Protein AF-A0A5K1F6I9-F1 (afdb_monomer_lite)

Secondary structure (DSSP, 8-state):
-HHHHHHHHHHHHHHHHHSPPPPHHHHHHTTPPTTHHHHHHHHHHHHHHHHHHHS-HHHHHHHHHHHHHHHHHHHHHGGG--STT-GGG-TTHHHHHHHHHHHHHH--HHHHHHHHHHHHHTHHHHTT-HHHHHHHHHHHHH---TT-

Radius of gyration: 16.12 Å; chains: 1; bounding box: 52×27×38 Å

pLDDT: mean 90.85, std 6.33, range [71.56, 98.44]

Sequence (148 aa):
RAVEAILCMGPRLVRWSEESNIPASMAHMFGLVLGEDRAFANAIILRLADAFMSGDKIIKASVLKVLLMEMKSRRRRGSRYDGILAKKRVPNHMEVLRRIKVVFDKGDVESRALALRVIGCFADFGKDSAEIRYMVVSTLLESSHVME

Foldseek 3Di:
DLLVVLLVCQVVQQVQQPDDQDDPVRCVVVVHDHLVSLVVLQVVLVVLLVQLLPDDLSSLVSSLVSLVSNLVSCVVCDPNGPGSLACVSHVVLVVSLVSLVNQLVPHDPSSVLSSLSVCVSNVNSCVPPPVSVCVNVCCVVPPPDPSD

InterPro domains:
  IPR033060 Integrator complex subunit 7 [PTHR13322] (2-148)

Organism: NCBI:txid210225

Structure (mmCIF, N/CA/C/O backbone):
data_AF-A0A5K1F6I9-F1
#
_entry.id   AF-A0A5K1F6I9-F1
#
loop_
_atom_site.group_PDB
_atom_site.id
_atom_site.type_symbol
_atom_site.label_atom_id
_atom_site.label_alt_id
_atom_site.label_comp_id
_atom_site.label_asym_id
_atom_site.label_entity_id
_atom_site.label_seq_id
_atom_site.pdbx_PDB_ins_code
_atom_site.Cartn_x
_atom_site.Cartn_y
_atom_site.Cartn_z
_atom_site.occupancy
_atom_site.B_iso_or_equiv
_atom_site.auth_seq_id
_atom_site.auth_comp_id
_atom_site.auth_asym_id
_atom_site.auth_atom_id
_atom_site.pdbx_PDB_model_num
ATOM 1 N N . ARG A 1 1 ? -10.583 -0.917 -17.459 1.00 79.81 1 ARG A N 1
ATOM 2 C CA . ARG A 1 1 ? -11.418 -1.620 -16.452 1.00 79.81 1 ARG A CA 1
ATOM 3 C C . ARG A 1 1 ? -10.716 -1.805 -15.102 1.00 79.81 1 ARG A C 1
ATOM 5 O O . ARG A 1 1 ? -11.091 -1.110 -14.171 1.00 79.81 1 ARG A O 1
ATOM 12 N N . ALA A 1 2 ? -9.700 -2.670 -14.956 1.00 90.25 2 ALA A N 1
ATOM 13 C CA . ALA A 1 2 ? -9.047 -2.889 -13.648 1.00 90.25 2 ALA A CA 1
ATOM 14 C C . ALA A 1 2 ? -8.343 -1.629 -13.097 1.00 90.25 2 ALA A C 1
ATOM 16 O O . ALA A 1 2 ? -8.543 -1.260 -11.943 1.00 90.25 2 ALA A O 1
ATOM 17 N N . VAL A 1 3 ? -7.594 -0.925 -13.952 1.00 95.56 3 VAL A N 1
ATOM 18 C CA . VAL A 1 3 ? -6.945 0.356 -13.618 1.00 95.56 3 VAL A CA 1
ATOM 19 C C . VAL A 1 3 ? -7.962 1.404 -13.162 1.00 95.56 3 VAL A C 1
ATOM 21 O O . VAL A 1 3 ? -7.784 2.011 -12.114 1.00 95.56 3 VAL A O 1
ATOM 24 N N . GLU A 1 4 ? -9.052 1.589 -13.907 1.00 95.31 4 GLU A N 1
ATOM 25 C CA . GLU A 1 4 ? -10.107 2.552 -13.557 1.00 95.31 4 GLU A CA 1
ATOM 26 C C . GLU A 1 4 ? -10.734 2.222 -12.204 1.00 95.31 4 GLU A C 1
ATOM 28 O O . GLU A 1 4 ? -10.866 3.107 -11.365 1.00 95.31 4 GLU A O 1
ATOM 33 N N . ALA A 1 5 ? -11.046 0.945 -11.956 1.00 94.31 5 ALA A N 1
ATOM 34 C CA . ALA A 1 5 ? -11.594 0.502 -10.679 1.00 94.31 5 ALA A CA 1
ATOM 35 C C . ALA A 1 5 ? -10.644 0.818 -9.513 1.00 94.31 5 ALA A C 1
ATOM 37 O O . ALA A 1 5 ? -11.088 1.349 -8.497 1.00 94.31 5 ALA A O 1
ATOM 38 N N . ILE A 1 6 ? -9.339 0.564 -9.678 1.00 96.06 6 ILE A N 1
ATOM 39 C CA . ILE A 1 6 ? -8.315 0.937 -8.693 1.00 96.06 6 ILE A CA 1
ATOM 40 C C . ILE A 1 6 ? -8.301 2.453 -8.495 1.00 96.06 6 ILE A C 1
ATOM 42 O O . ILE A 1 6 ? -8.398 2.921 -7.367 1.00 96.06 6 ILE A O 1
ATOM 46 N N . LEU A 1 7 ? -8.238 3.245 -9.564 1.00 96.19 7 LEU A N 1
ATOM 47 C CA . LEU A 1 7 ? -8.166 4.704 -9.458 1.00 96.19 7 LEU A CA 1
ATOM 48 C C . LEU A 1 7 ? -9.412 5.312 -8.793 1.00 96.19 7 LEU A C 1
ATOM 50 O O . LEU A 1 7 ? -9.279 6.237 -7.990 1.00 96.19 7 LEU A O 1
ATOM 54 N N . CYS A 1 8 ? -10.601 4.755 -9.040 1.00 94.38 8 CYS A N 1
ATOM 55 C CA . CYS A 1 8 ? -11.834 5.136 -8.348 1.00 94.38 8 CYS A CA 1
ATOM 56 C C . CYS A 1 8 ? -11.776 4.885 -6.831 1.00 94.38 8 CYS A C 1
ATOM 58 O O . CYS A 1 8 ? -12.512 5.533 -6.083 1.00 94.38 8 CYS A O 1
ATOM 60 N N . MET A 1 9 ? -10.897 3.994 -6.356 1.00 91.38 9 MET A N 1
ATOM 61 C CA . MET A 1 9 ? -10.695 3.773 -4.924 1.00 91.38 9 MET A CA 1
ATOM 62 C C . MET A 1 9 ? -9.953 4.914 -4.234 1.00 91.38 9 MET A C 1
ATOM 64 O O . MET A 1 9 ? -10.176 5.115 -3.047 1.00 91.38 9 MET A O 1
ATOM 68 N N . GLY A 1 10 ? -9.131 5.693 -4.943 1.00 91.94 10 GLY A N 1
ATOM 69 C CA . GLY A 1 10 ? -8.333 6.779 -4.355 1.00 91.94 10 GLY A CA 1
ATOM 70 C C . GLY A 1 10 ? -9.159 7.758 -3.511 1.00 91.94 10 GLY A C 1
ATOM 71 O O . GLY A 1 10 ? -8.943 7.843 -2.302 1.00 91.94 10 GLY A O 1
ATOM 72 N N . PRO A 1 11 ? -10.145 8.460 -4.099 1.00 92.50 11 PRO A N 1
ATOM 73 C CA . PRO A 1 11 ? -11.012 9.370 -3.348 1.00 92.50 11 PRO A CA 1
ATOM 74 C C . PRO A 1 11 ? -11.831 8.678 -2.248 1.00 92.50 11 PRO A C 1
ATOM 76 O O . PRO A 1 11 ? -12.142 9.300 -1.235 1.00 92.50 11 PRO A O 1
ATOM 79 N N . ARG A 1 12 ? -12.182 7.396 -2.431 1.00 91.69 12 ARG A N 1
ATOM 80 C CA . ARG A 1 12 ? -12.946 6.618 -1.444 1.00 91.69 12 ARG A CA 1
ATOM 81 C C . ARG A 1 12 ? -12.108 6.289 -0.213 1.00 91.69 12 ARG A C 1
ATOM 83 O O . ARG A 1 12 ? -12.591 6.492 0.890 1.00 91.69 12 ARG A O 1
ATOM 90 N N . LEU A 1 13 ? -10.853 5.867 -0.395 1.00 90.50 13 LEU A N 1
ATOM 91 C CA . LEU A 1 13 ? -9.922 5.635 0.713 1.00 90.50 13 LEU A CA 1
ATOM 92 C C . LEU A 1 13 ? -9.735 6.897 1.549 1.00 90.50 13 LEU A C 1
ATOM 94 O O . LEU A 1 13 ? -9.829 6.827 2.769 1.00 90.50 13 LEU A O 1
ATOM 98 N N . VAL A 1 14 ? -9.542 8.044 0.887 1.00 91.44 14 VAL A N 1
ATOM 99 C CA . VAL A 1 14 ? -9.418 9.334 1.577 1.00 91.44 14 VAL A CA 1
ATOM 100 C C . VAL A 1 14 ? -10.657 9.616 2.415 1.00 91.44 14 VAL A C 1
ATOM 102 O O . VAL A 1 14 ? -10.517 9.940 3.589 1.00 91.44 14 VAL A O 1
ATOM 105 N N . ARG A 1 15 ? -11.856 9.427 1.848 1.00 89.81 15 ARG A N 1
ATOM 106 C CA . ARG A 1 15 ? -13.127 9.623 2.556 1.00 89.81 15 ARG A CA 1
ATOM 107 C C . ARG A 1 15 ? -13.275 8.696 3.767 1.00 89.81 15 ARG A C 1
ATOM 109 O O . ARG A 1 15 ? -13.529 9.171 4.867 1.00 89.81 15 ARG A O 1
ATOM 116 N N . TRP A 1 16 ? -13.058 7.395 3.587 1.00 87.25 16 TRP A N 1
ATOM 117 C CA . TRP A 1 16 ? -13.160 6.403 4.665 1.00 87.25 16 TRP A CA 1
ATOM 118 C C . TRP A 1 16 ? -12.129 6.613 5.770 1.00 87.25 16 TRP A C 1
ATOM 120 O O . TRP A 1 16 ? -12.358 6.269 6.926 1.00 87.25 16 TRP A O 1
ATOM 130 N N . SER A 1 17 ? -10.990 7.217 5.444 1.00 87.38 17 SER A N 1
ATOM 131 C CA . SER A 1 17 ? -10.028 7.642 6.451 1.00 87.38 17 SER A CA 1
ATOM 132 C C . SER A 1 17 ? -10.493 8.828 7.286 1.00 87.38 17 SER A C 1
ATOM 134 O O . SER A 1 17 ? -9.949 9.041 8.366 1.00 87.38 17 SER A O 1
ATOM 136 N N . GLU A 1 18 ? -11.433 9.643 6.806 1.00 85.25 18 GLU A N 1
ATOM 137 C CA . GLU A 1 18 ? -12.047 10.740 7.572 1.00 85.25 18 GLU A CA 1
ATOM 138 C C . GLU A 1 18 ? -13.189 10.255 8.463 1.00 85.25 18 GLU A C 1
ATOM 140 O O . GLU A 1 18 ? -13.517 10.920 9.444 1.00 85.25 18 GLU A O 1
ATOM 145 N N . GLU A 1 19 ? -13.763 9.095 8.150 1.00 80.88 19 GLU A N 1
ATOM 146 C CA . GLU A 1 19 ? -14.822 8.501 8.950 1.00 80.88 19 GLU A CA 1
ATOM 147 C C . GLU A 1 19 ? -14.286 8.101 10.326 1.00 80.88 19 GLU A C 1
ATOM 149 O O . GLU A 1 19 ? -13.277 7.404 10.475 1.00 80.88 19 GLU A O 1
ATOM 154 N N . SER A 1 20 ? -14.976 8.595 11.352 1.00 71.56 20 SER A N 1
ATOM 155 C CA . SER A 1 20 ? -14.651 8.306 12.744 1.00 71.56 20 SER A CA 1
ATOM 156 C C . SER A 1 20 ? -15.061 6.875 13.085 1.00 71.56 20 SER A C 1
ATOM 158 O O . SER A 1 20 ? -16.038 6.360 12.544 1.00 71.56 20 SER A O 1
ATOM 160 N N . ASN A 1 21 ? -14.350 6.236 14.018 1.00 73.94 21 ASN A N 1
ATOM 161 C CA . ASN A 1 21 ? -14.773 4.931 14.526 1.00 73.94 21 ASN A CA 1
ATOM 162 C C . ASN A 1 21 ? -16.162 5.056 15.163 1.00 73.94 21 ASN A C 1
ATOM 164 O O . ASN A 1 21 ? -16.381 5.928 16.007 1.00 73.94 21 ASN A O 1
ATOM 168 N N . ILE A 1 22 ? -17.081 4.173 14.775 1.00 76.38 22 ILE A N 1
ATOM 169 C CA . ILE A 1 22 ? -18.433 4.140 15.332 1.00 76.38 22 ILE A CA 1
ATOM 170 C C . ILE A 1 22 ? -18.336 3.639 16.783 1.00 76.38 22 ILE A C 1
ATOM 172 O O . ILE A 1 22 ? -17.841 2.530 17.009 1.00 76.38 22 ILE A O 1
ATOM 176 N N . PRO A 1 23 ? -18.778 4.420 17.788 1.00 81.44 23 PRO A N 1
ATOM 177 C CA . PRO A 1 23 ? -18.814 3.969 19.173 1.00 81.44 23 PRO A CA 1
ATOM 178 C C . PRO A 1 23 ? -19.708 2.742 19.336 1.00 81.44 23 PRO A C 1
ATOM 180 O O . PRO A 1 23 ? -20.740 2.626 18.674 1.00 81.44 23 PRO A O 1
ATOM 183 N N . ALA A 1 24 ? -19.356 1.856 20.270 1.00 80.56 24 ALA A N 1
ATOM 184 C CA . ALA A 1 24 ? -20.085 0.605 20.470 1.00 80.56 24 ALA A CA 1
ATOM 185 C C . ALA A 1 24 ? -21.580 0.814 20.778 1.00 80.56 24 ALA A C 1
ATOM 187 O O . ALA A 1 24 ? -22.416 0.042 20.318 1.00 80.56 24 ALA A O 1
ATOM 188 N N . SER A 1 25 ? -21.922 1.892 21.489 1.00 85.12 25 SER A N 1
ATOM 189 C CA . SER A 1 25 ? -23.308 2.279 21.772 1.00 85.12 25 SER A CA 1
ATOM 190 C C . SER A 1 25 ? -24.100 2.630 20.508 1.00 85.12 25 SER A C 1
ATOM 192 O O . SER A 1 25 ? -25.237 2.191 20.365 1.00 85.12 25 SER A O 1
ATOM 194 N N . MET A 1 26 ? -23.499 3.370 19.569 1.00 83.44 26 MET A N 1
ATOM 195 C CA . MET A 1 26 ? -24.125 3.678 18.278 1.00 83.44 26 MET A CA 1
ATOM 196 C C . MET A 1 26 ? -24.233 2.435 17.400 1.00 83.44 26 MET A C 1
ATOM 198 O O . MET A 1 26 ? -25.280 2.207 16.805 1.00 83.44 26 MET A O 1
ATOM 202 N N . ALA A 1 27 ? -23.189 1.605 17.354 1.00 83.38 27 ALA A N 1
ATOM 203 C CA . ALA A 1 27 ? -23.235 0.354 16.606 1.00 83.38 27 ALA A CA 1
ATOM 204 C C . ALA A 1 27 ? -24.372 -0.551 17.103 1.00 83.38 27 ALA A C 1
ATOM 206 O O . ALA A 1 27 ? -25.170 -1.017 16.299 1.00 83.38 27 ALA A O 1
ATOM 207 N N . HIS A 1 28 ? -24.516 -0.709 18.422 1.00 85.62 28 HIS A N 1
ATOM 208 C CA . HIS A 1 28 ? -25.619 -1.460 19.019 1.00 85.62 28 HIS A CA 1
ATOM 209 C C . HIS A 1 28 ? -26.992 -0.853 18.686 1.00 85.62 28 HIS A C 1
ATOM 211 O O . HIS A 1 28 ? -27.904 -1.578 18.301 1.00 85.62 28 HIS A O 1
ATOM 217 N N . MET A 1 29 ? -27.140 0.474 18.786 1.00 89.81 29 MET A N 1
ATOM 218 C CA . MET A 1 29 ? -28.401 1.172 18.495 1.00 89.81 29 MET A CA 1
ATOM 219 C C . MET A 1 29 ? -28.871 0.980 17.045 1.00 89.81 29 MET A C 1
ATOM 221 O O . MET A 1 29 ? -30.071 0.906 16.798 1.00 89.81 29 MET A O 1
ATOM 225 N N . PHE A 1 30 ? -27.934 0.881 16.100 1.00 84.81 30 PHE A N 1
ATOM 226 C CA . PHE A 1 30 ? -28.220 0.693 14.675 1.00 84.81 30 PHE A CA 1
ATOM 227 C C . PHE A 1 30 ? -28.063 -0.760 14.194 1.00 84.81 30 PHE A C 1
ATOM 229 O O . PHE A 1 30 ? -28.143 -1.009 12.994 1.00 84.81 30 PHE A O 1
ATOM 236 N N . GLY A 1 31 ? -27.829 -1.722 15.096 1.00 84.12 31 GLY A N 1
ATOM 237 C CA . GLY A 1 31 ? -27.638 -3.134 14.738 1.00 84.12 31 GLY A CA 1
ATOM 238 C C . GLY A 1 31 ? -26.392 -3.412 13.884 1.00 84.12 31 GLY A C 1
ATOM 239 O O . GLY A 1 31 ? -26.365 -4.390 13.142 1.00 84.12 31 GLY A O 1
ATOM 240 N N . LEU A 1 32 ? -25.371 -2.555 13.960 1.00 82.94 32 LEU A N 1
ATOM 241 C CA . LEU A 1 32 ? -24.123 -2.700 13.212 1.00 82.94 32 LEU A CA 1
ATOM 242 C C . LEU A 1 32 ? -23.205 -3.737 13.867 1.00 82.94 32 LEU A C 1
ATOM 244 O O . LEU A 1 32 ? -23.067 -3.792 15.093 1.00 82.94 32 LEU A O 1
ATOM 248 N N . VAL A 1 33 ? -22.510 -4.517 13.039 1.00 82.00 33 VAL A N 1
ATOM 249 C CA . VAL A 1 33 ? -21.522 -5.494 13.507 1.00 82.00 33 VAL A CA 1
ATOM 250 C C . VAL A 1 33 ? -20.252 -4.763 13.947 1.00 82.00 33 VAL A C 1
ATOM 252 O O . VAL A 1 33 ? -19.573 -4.106 13.155 1.00 82.00 33 VAL A O 1
ATOM 255 N N . LEU A 1 34 ? -19.899 -4.887 15.228 1.00 78.56 34 LEU A N 1
ATOM 256 C CA . LEU A 1 34 ? -18.675 -4.292 15.766 1.00 78.56 34 LEU A CA 1
ATOM 257 C C . LEU A 1 34 ? -17.438 -4.825 15.031 1.00 78.56 34 LEU A C 1
ATOM 259 O O . LEU A 1 34 ? -17.205 -6.030 14.974 1.00 78.56 34 LEU A O 1
ATOM 263 N N . GLY A 1 35 ? -16.611 -3.915 14.514 1.00 76.56 35 GLY A N 1
ATOM 264 C CA . GLY A 1 35 ? -15.360 -4.253 13.831 1.00 76.56 35 GLY A CA 1
ATOM 265 C C . GLY A 1 35 ? -15.499 -4.610 12.349 1.00 76.56 35 GLY A C 1
ATOM 266 O O . GLY A 1 35 ? -14.485 -4.915 11.716 1.00 76.56 35 GLY A O 1
ATOM 267 N N . GLU A 1 36 ? -16.703 -4.537 11.773 1.00 80.88 36 GLU A N 1
ATOM 268 C CA . GLU A 1 36 ? -16.918 -4.692 10.328 1.00 80.88 36 GLU A CA 1
ATOM 269 C C . GLU A 1 36 ? -16.101 -3.675 9.516 1.00 80.88 36 GLU A C 1
ATOM 271 O O . GLU A 1 36 ? -15.501 -4.022 8.500 1.00 80.88 36 GLU A O 1
ATOM 276 N N . ASP A 1 37 ? -15.966 -2.448 10.019 1.00 76.75 37 ASP A N 1
ATOM 277 C CA . ASP A 1 37 ? -15.144 -1.396 9.422 1.00 76.75 37 ASP A CA 1
ATOM 278 C C . ASP A 1 37 ? -13.660 -1.803 9.308 1.00 76.75 37 ASP A C 1
ATOM 280 O O . ASP A 1 37 ? -13.007 -1.543 8.294 1.00 76.75 37 ASP A O 1
ATOM 284 N N . ARG A 1 38 ? -13.127 -2.508 10.317 1.00 80.62 38 ARG A N 1
ATOM 285 C CA . ARG A 1 38 ? -11.755 -3.045 10.311 1.00 80.62 38 ARG A CA 1
ATOM 286 C C . ARG A 1 38 ? -11.619 -4.215 9.349 1.00 80.62 38 ARG A C 1
ATOM 288 O O . ARG A 1 38 ? -10.617 -4.307 8.641 1.00 80.62 38 ARG A O 1
ATOM 295 N N . ALA A 1 39 ? -12.610 -5.105 9.305 1.00 85.81 39 ALA A N 1
ATOM 296 C CA . ALA A 1 39 ? -12.626 -6.213 8.353 1.00 85.81 39 ALA A CA 1
ATOM 297 C C . ALA A 1 39 ? -12.652 -5.691 6.907 1.00 85.81 39 ALA A C 1
ATOM 299 O O . ALA A 1 39 ? -11.895 -6.170 6.059 1.00 85.81 39 ALA A O 1
ATOM 300 N N . PHE A 1 40 ? -13.447 -4.652 6.654 1.00 84.38 40 PHE A N 1
ATOM 301 C CA . PHE A 1 40 ? -13.547 -3.982 5.364 1.00 84.38 40 PHE A CA 1
ATOM 302 C C . PHE A 1 40 ? -12.236 -3.292 4.969 1.00 84.38 40 PHE A C 1
ATOM 304 O O . PHE A 1 40 ? -11.714 -3.544 3.880 1.00 84.38 40 PHE A O 1
ATOM 311 N N . ALA A 1 41 ? -11.648 -2.499 5.872 1.00 85.56 41 ALA A N 1
ATOM 312 C CA . ALA A 1 41 ? -10.339 -1.881 5.671 1.00 85.56 41 ALA A CA 1
ATOM 313 C C . ALA A 1 41 ? -9.275 -2.929 5.315 1.00 85.56 41 ALA A C 1
ATOM 315 O O . ALA A 1 41 ? -8.611 -2.836 4.283 1.00 85.56 41 ALA A O 1
ATOM 316 N N . ASN A 1 42 ? -9.171 -3.980 6.128 1.00 90.44 42 ASN A N 1
ATOM 317 C CA . ASN A 1 42 ? -8.234 -5.075 5.921 1.00 90.44 42 ASN A CA 1
ATOM 318 C C . ASN A 1 42 ? -8.419 -5.751 4.554 1.00 90.44 42 ASN A C 1
ATOM 320 O O . ASN A 1 42 ? -7.439 -5.971 3.843 1.00 90.44 42 ASN A O 1
ATOM 324 N N . ALA A 1 43 ? -9.663 -6.030 4.155 1.00 92.56 43 ALA A N 1
ATOM 325 C CA . ALA A 1 43 ? -9.970 -6.633 2.863 1.00 92.56 43 ALA A CA 1
ATOM 326 C C . ALA A 1 43 ? -9.547 -5.734 1.693 1.00 92.56 43 ALA A C 1
ATOM 328 O O . ALA A 1 43 ? -8.916 -6.217 0.753 1.00 92.56 43 ALA A O 1
ATOM 329 N N . ILE A 1 44 ? -9.832 -4.429 1.752 1.00 92.25 44 ILE A N 1
ATOM 330 C CA . ILE A 1 44 ? -9.432 -3.487 0.699 1.00 92.25 44 ILE A CA 1
ATOM 331 C C . ILE A 1 44 ? -7.911 -3.432 0.567 1.00 92.25 44 ILE A C 1
ATOM 333 O O . ILE A 1 44 ? -7.391 -3.534 -0.545 1.00 92.25 44 ILE A O 1
ATOM 337 N N . ILE A 1 45 ? -7.190 -3.302 1.683 1.00 94.38 45 ILE A N 1
ATOM 338 C CA . ILE A 1 45 ? -5.727 -3.200 1.649 1.00 94.38 45 ILE A CA 1
ATOM 339 C C . ILE A 1 45 ? -5.096 -4.502 1.152 1.00 94.38 45 ILE A C 1
ATOM 341 O O . ILE A 1 45 ? -4.190 -4.455 0.321 1.00 94.38 45 ILE A O 1
ATOM 345 N N . LEU A 1 46 ? -5.615 -5.662 1.563 1.00 95.75 46 LEU A N 1
ATOM 346 C CA . LEU A 1 46 ? -5.170 -6.953 1.037 1.00 95.75 46 LEU A CA 1
ATOM 347 C C . LEU A 1 46 ? -5.421 -7.082 -0.468 1.00 95.75 46 LEU A C 1
ATOM 349 O O . LEU A 1 46 ? -4.535 -7.542 -1.186 1.00 95.75 46 LEU A O 1
ATOM 353 N N . ARG A 1 47 ? -6.577 -6.625 -0.968 1.00 95.69 47 ARG A N 1
ATOM 354 C CA . ARG A 1 47 ? -6.886 -6.637 -2.407 1.00 95.69 47 ARG A CA 1
ATOM 355 C C . ARG A 1 47 ? -5.992 -5.694 -3.207 1.00 95.69 47 ARG A C 1
ATOM 357 O O . ARG A 1 47 ? -5.573 -6.057 -4.302 1.00 95.69 47 ARG A O 1
ATOM 364 N N . LEU A 1 48 ? -5.660 -4.520 -2.670 1.00 96.94 48 LEU A N 1
ATOM 365 C CA . LEU A 1 48 ? -4.684 -3.619 -3.293 1.00 96.94 48 LEU A CA 1
ATOM 366 C C . LEU A 1 48 ? -3.282 -4.240 -3.313 1.00 96.94 48 LEU A C 1
ATOM 368 O O . LEU A 1 48 ? -2.594 -4.136 -4.325 1.00 96.94 48 LEU A O 1
ATOM 372 N N . ALA A 1 49 ? -2.878 -4.927 -2.241 1.00 97.69 49 ALA A N 1
ATOM 373 C CA . ALA A 1 49 ? -1.607 -5.645 -2.186 1.00 97.69 49 ALA A CA 1
ATOM 374 C C . ALA A 1 49 ? -1.559 -6.820 -3.179 1.00 97.69 49 ALA A C 1
ATOM 376 O O . ALA A 1 49 ? -0.548 -7.002 -3.851 1.00 97.69 49 ALA A O 1
ATOM 377 N N . ASP A 1 50 ? -2.654 -7.572 -3.333 1.00 98.00 50 ASP A N 1
ATOM 378 C CA . ASP A 1 50 ? -2.764 -8.641 -4.336 1.00 98.00 50 ASP A CA 1
ATOM 379 C C . ASP A 1 50 ? -2.692 -8.098 -5.763 1.00 98.00 50 ASP A C 1
ATOM 381 O O . ASP A 1 50 ? -1.966 -8.643 -6.599 1.00 98.00 50 ASP A O 1
ATOM 385 N N . ALA A 1 51 ? -3.408 -7.004 -6.043 1.00 97.88 51 ALA A N 1
ATOM 386 C CA . ALA A 1 51 ? -3.355 -6.336 -7.339 1.00 97.88 51 ALA A CA 1
ATOM 387 C C . ALA A 1 51 ? -1.943 -5.817 -7.640 1.00 97.88 51 ALA A C 1
ATOM 389 O O . ALA A 1 51 ? -1.460 -5.968 -8.757 1.00 97.88 51 ALA A O 1
ATOM 390 N N . PHE A 1 52 ? -1.251 -5.258 -6.644 1.00 98.44 52 PHE A N 1
ATOM 391 C CA . PHE A 1 52 ? 0.140 -4.832 -6.788 1.00 98.44 52 PHE A CA 1
ATOM 392 C C . PHE A 1 52 ? 1.081 -6.016 -7.053 1.00 98.44 52 PHE A C 1
ATOM 394 O O . PHE A 1 52 ? 1.945 -5.939 -7.924 1.00 98.44 52 PHE A O 1
ATOM 401 N N . MET A 1 53 ? 0.896 -7.126 -6.335 1.00 98.31 53 MET A N 1
ATOM 402 C CA . MET A 1 53 ? 1.728 -8.321 -6.468 1.00 98.31 53 MET A CA 1
ATOM 403 C C . MET A 1 53 ? 1.592 -8.984 -7.843 1.00 98.31 53 MET A C 1
ATOM 405 O O . MET A 1 53 ? 2.597 -9.316 -8.468 1.00 98.31 53 MET A O 1
ATOM 409 N N . SER A 1 54 ? 0.357 -9.160 -8.315 1.00 97.06 54 SER A N 1
ATOM 410 C CA . SER A 1 54 ? 0.039 -9.926 -9.530 1.00 97.06 54 SER A CA 1
ATOM 411 C C . SER A 1 54 ? -0.096 -9.083 -10.801 1.00 97.06 54 SER A C 1
ATOM 413 O O . SER A 1 54 ? 0.022 -9.616 -11.901 1.00 97.06 54 SER A O 1
ATOM 415 N N . GLY A 1 55 ? -0.358 -7.782 -10.674 1.00 96.75 55 GLY A N 1
ATOM 416 C CA . GLY A 1 55 ? -0.638 -6.905 -11.807 1.00 96.75 55 GLY A CA 1
ATOM 417 C C . GLY A 1 55 ? 0.602 -6.496 -12.596 1.00 96.75 55 GLY A C 1
ATOM 418 O O . GLY A 1 55 ? 1.731 -6.603 -12.121 1.00 96.75 55 GLY A O 1
ATOM 419 N N . ASP A 1 56 ? 0.392 -5.966 -13.797 1.00 96.75 56 ASP A N 1
ATOM 420 C CA . ASP A 1 56 ? 1.452 -5.348 -14.596 1.00 96.75 56 ASP A CA 1
ATOM 421 C C . ASP A 1 56 ? 1.947 -4.016 -13.986 1.00 96.75 56 ASP A C 1
ATOM 423 O O . ASP A 1 56 ? 1.497 -3.563 -12.927 1.00 96.75 56 ASP A O 1
ATOM 427 N N . LYS A 1 57 ? 2.897 -3.362 -14.661 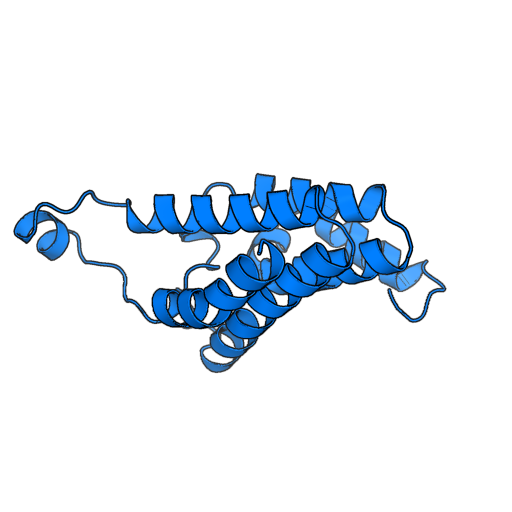1.00 96.12 57 LYS A N 1
ATOM 428 C CA . LYS A 1 57 ? 3.464 -2.076 -14.226 1.00 96.12 57 LYS A CA 1
ATOM 429 C C . LYS A 1 57 ? 2.408 -0.974 -14.100 1.00 96.12 57 LYS A C 1
ATOM 431 O O . LYS A 1 57 ? 2.480 -0.162 -13.177 1.00 96.12 57 LYS A O 1
ATOM 436 N N . ILE A 1 58 ? 1.397 -0.968 -14.970 1.00 97.81 58 ILE A N 1
ATOM 437 C CA . ILE A 1 58 ? 0.322 0.031 -14.958 1.00 97.81 58 ILE A CA 1
ATOM 438 C C . ILE A 1 58 ? -0.564 -0.177 -13.726 1.00 97.81 58 ILE A C 1
ATOM 440 O O . ILE A 1 58 ? -0.902 0.789 -13.035 1.00 97.81 58 ILE A O 1
ATOM 444 N N . ILE A 1 59 ? -0.902 -1.425 -13.399 1.00 98.31 59 ILE A N 1
ATOM 445 C CA . ILE A 1 59 ? -1.637 -1.774 -12.180 1.00 98.31 59 ILE A CA 1
ATOM 446 C C . ILE A 1 59 ? -0.833 -1.379 -10.940 1.00 98.31 59 ILE A C 1
ATOM 448 O O . ILE A 1 59 ? -1.369 -0.689 -10.070 1.00 98.31 59 ILE A O 1
ATOM 452 N N . LYS A 1 60 ? 0.457 -1.732 -10.878 1.00 98.44 60 LYS A N 1
ATOM 453 C CA . LYS A 1 60 ? 1.346 -1.363 -9.764 1.00 98.44 60 LYS A CA 1
ATOM 454 C C . LYS A 1 60 ? 1.406 0.153 -9.557 1.00 98.44 60 LYS A C 1
ATOM 456 O O . LYS A 1 60 ? 1.199 0.635 -8.441 1.00 98.44 60 LYS A O 1
ATOM 461 N N . ALA A 1 61 ? 1.612 0.913 -10.633 1.00 98.19 61 ALA A N 1
ATOM 462 C CA . ALA A 1 61 ? 1.622 2.373 -10.598 1.00 98.19 61 ALA A CA 1
ATOM 463 C C . ALA A 1 61 ? 0.266 2.956 -10.159 1.00 98.19 61 ALA A C 1
ATOM 465 O O . ALA A 1 61 ? 0.219 3.928 -9.401 1.00 98.19 61 ALA A O 1
ATOM 466 N N . SER A 1 62 ? -0.842 2.343 -10.580 1.00 98.31 62 SER A N 1
ATOM 467 C CA . SER A 1 62 ? -2.196 2.763 -10.200 1.00 98.31 62 SER A CA 1
ATOM 468 C C . SER A 1 62 ? -2.473 2.538 -8.714 1.00 98.31 62 SER A C 1
ATOM 470 O O . SER A 1 62 ? -2.998 3.433 -8.049 1.00 98.31 62 SER A O 1
ATOM 472 N N . VAL A 1 63 ? -2.068 1.387 -8.167 1.00 98.38 63 VAL A N 1
ATOM 473 C CA . VAL A 1 63 ? -2.157 1.108 -6.725 1.00 98.38 63 VAL A CA 1
ATOM 474 C C . VAL A 1 63 ? -1.312 2.106 -5.936 1.00 98.38 63 VAL A C 1
ATOM 476 O O . VAL A 1 63 ? -1.808 2.710 -4.984 1.00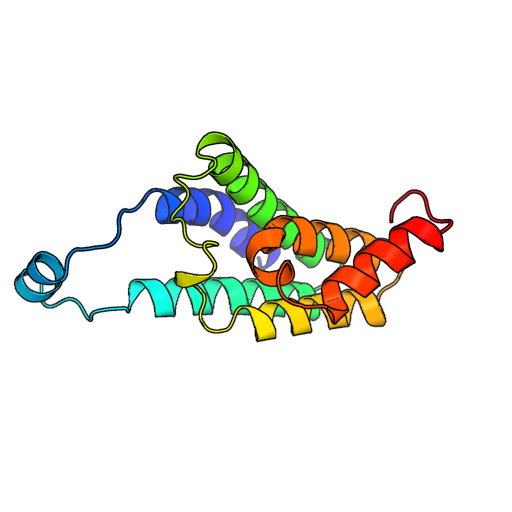 98.38 63 VAL A O 1
ATOM 479 N N . LEU A 1 64 ? -0.068 2.355 -6.358 1.00 98.19 64 LEU A N 1
ATOM 480 C CA . LEU A 1 64 ? 0.786 3.352 -5.714 1.00 98.19 64 LEU A CA 1
ATOM 481 C C . LEU A 1 64 ? 0.138 4.745 -5.728 1.00 98.19 64 LEU A C 1
ATOM 483 O O . LEU A 1 64 ? 0.145 5.436 -4.711 1.00 98.19 64 LEU A O 1
ATOM 487 N N . LYS A 1 65 ? -0.466 5.161 -6.847 1.00 97.69 65 LYS A N 1
ATOM 488 C CA . LYS A 1 65 ? -1.153 6.457 -6.955 1.00 97.69 65 LYS A CA 1
ATOM 489 C C . LYS A 1 65 ? -2.279 6.591 -5.927 1.00 97.69 65 LYS A C 1
ATOM 491 O O . LYS A 1 65 ? -2.371 7.623 -5.264 1.00 97.69 65 LYS A O 1
ATOM 496 N N . VAL A 1 66 ? -3.089 5.548 -5.763 1.00 96.69 66 VAL A N 1
ATOM 497 C CA . VAL A 1 66 ? -4.174 5.478 -4.771 1.00 96.69 66 VAL A CA 1
ATOM 498 C C . VAL A 1 66 ? -3.636 5.590 -3.342 1.00 96.69 66 VAL A C 1
ATOM 500 O O . VAL A 1 66 ? -4.137 6.397 -2.560 1.00 96.69 66 VAL A O 1
ATOM 503 N N . LEU A 1 67 ? -2.571 4.856 -3.012 1.00 96.12 67 LEU A N 1
ATOM 504 C CA . LEU A 1 67 ? -1.947 4.911 -1.686 1.00 96.12 67 LEU A CA 1
ATOM 505 C C . LEU A 1 67 ? -1.304 6.275 -1.396 1.00 96.12 67 LEU A C 1
ATOM 507 O O . LEU A 1 67 ? -1.410 6.782 -0.281 1.00 96.12 67 LEU A O 1
ATOM 511 N N . LEU A 1 68 ? -0.695 6.917 -2.396 1.00 95.56 68 LEU A N 1
ATOM 512 C CA . LEU A 1 68 ? -0.120 8.258 -2.256 1.00 95.56 68 LEU A CA 1
ATOM 513 C C . LEU A 1 68 ? -1.184 9.336 -2.013 1.00 95.56 68 LEU A C 1
ATOM 515 O O . LEU A 1 68 ? -0.911 10.303 -1.298 1.00 95.56 68 LEU A O 1
ATOM 519 N N . MET A 1 69 ? -2.386 9.199 -2.586 1.00 94.19 69 MET A N 1
ATOM 520 C CA . MET A 1 69 ? -3.505 10.105 -2.287 1.00 94.19 69 MET A CA 1
ATOM 521 C C . MET A 1 69 ? -3.859 10.052 -0.801 1.00 94.19 69 MET A C 1
ATOM 523 O O . MET A 1 69 ? -3.966 11.094 -0.151 1.00 94.19 69 MET A O 1
ATOM 527 N N . GLU A 1 70 ? -3.947 8.844 -0.251 1.00 91.31 70 GLU A N 1
ATOM 528 C CA . GLU A 1 70 ? -4.236 8.644 1.162 1.00 91.31 70 GLU A CA 1
ATOM 529 C C . GLU A 1 70 ? -3.072 9.077 2.068 1.00 91.31 70 GLU A C 1
ATOM 531 O O . GLU A 1 70 ? -3.271 9.747 3.081 1.00 91.31 70 GLU A O 1
ATOM 536 N N . MET A 1 71 ? -1.827 8.817 1.661 1.00 90.88 71 MET A N 1
ATOM 537 C CA . MET A 1 71 ? -0.638 9.281 2.382 1.00 90.88 71 MET A CA 1
ATOM 538 C C . MET A 1 71 ? -0.605 10.812 2.520 1.00 90.88 71 MET A C 1
ATOM 540 O O . MET A 1 71 ? -0.213 11.329 3.569 1.00 90.88 71 MET A O 1
ATOM 544 N N . LYS A 1 72 ? -1.033 11.559 1.490 1.00 88.62 72 LYS A N 1
ATOM 545 C CA . LYS A 1 72 ? -1.151 13.026 1.565 1.00 88.62 72 LYS A CA 1
ATOM 546 C C . LYS A 1 72 ? -2.171 13.457 2.621 1.00 88.62 72 LYS A C 1
ATOM 548 O O . LYS A 1 72 ? -1.881 14.380 3.380 1.00 88.62 72 LYS A O 1
ATOM 553 N N . SER A 1 73 ? -3.321 12.782 2.698 1.00 84.31 73 SER A N 1
ATOM 554 C CA . SER A 1 73 ? -4.330 13.020 3.743 1.00 84.31 73 SER A CA 1
ATOM 555 C C . SER A 1 73 ? -3.756 12.744 5.136 1.00 84.31 73 SER A C 1
ATOM 557 O O . SER A 1 73 ? -3.789 13.604 6.019 1.00 84.31 73 SER A O 1
ATOM 559 N N . ARG A 1 74 ? -3.096 11.592 5.303 1.00 86.69 74 ARG A N 1
ATOM 560 C CA . ARG A 1 74 ? -2.417 11.195 6.541 1.00 86.69 74 ARG A CA 1
ATOM 561 C C . ARG A 1 74 ? -1.382 12.216 7.013 1.00 86.69 74 ARG A C 1
ATOM 563 O O . ARG A 1 74 ? -1.382 12.582 8.186 1.00 86.69 74 ARG A O 1
ATOM 570 N N . ARG A 1 75 ? -0.520 12.707 6.115 1.00 86.62 75 ARG A N 1
ATOM 571 C CA . ARG A 1 75 ? 0.520 13.698 6.450 1.00 86.62 75 ARG A CA 1
ATOM 572 C C . ARG A 1 75 ? -0.062 14.998 7.001 1.00 86.62 75 ARG A C 1
ATOM 574 O O . ARG A 1 75 ? 0.513 15.551 7.929 1.00 86.62 75 ARG A O 1
ATOM 581 N N . ARG A 1 76 ? -1.212 15.454 6.489 1.00 86.12 76 ARG A N 1
ATOM 582 C CA . ARG A 1 76 ? -1.899 16.655 7.005 1.00 86.12 76 ARG A CA 1
ATOM 583 C C . ARG A 1 76 ? -2.399 16.480 8.441 1.00 86.12 76 ARG A C 1
ATOM 585 O O . ARG A 1 76 ? -2.489 17.458 9.171 1.00 86.12 76 ARG A O 1
ATOM 592 N N . ARG A 1 77 ? -2.725 15.249 8.845 1.00 84.62 77 ARG A N 1
ATOM 593 C CA . ARG A 1 77 ? -3.264 14.928 10.180 1.00 84.62 77 ARG A CA 1
ATOM 594 C C . ARG A 1 77 ? -2.193 14.557 11.203 1.00 84.62 77 ARG A C 1
ATOM 596 O O . ARG A 1 77 ? -2.441 14.652 12.404 1.00 84.62 77 ARG A O 1
ATOM 603 N N . GLY A 1 78 ? -1.018 14.128 10.744 1.00 86.12 78 GLY A N 1
ATOM 604 C CA . GLY A 1 78 ? 0.117 13.796 11.602 1.00 86.12 78 GLY A CA 1
ATOM 605 C C . GLY A 1 78 ? -0.220 12.710 12.628 1.00 86.12 78 GLY A C 1
ATOM 606 O O . GLY A 1 78 ? -0.764 11.661 12.282 1.00 86.12 78 GLY A O 1
ATOM 607 N N . SER A 1 79 ? 0.088 12.971 13.901 1.00 83.62 79 SER A N 1
ATOM 608 C CA . SER A 1 79 ? -0.125 12.038 15.019 1.00 83.62 79 SER A CA 1
ATOM 609 C C . SER A 1 79 ? -1.596 11.729 15.314 1.00 83.62 79 SER A C 1
ATOM 611 O O . SER A 1 79 ? -1.882 10.724 15.957 1.00 83.62 79 SER A O 1
ATOM 613 N N . ARG A 1 80 ? -2.538 12.546 14.823 1.00 84.50 80 ARG A N 1
ATOM 614 C CA . ARG A 1 80 ? -3.987 12.333 14.991 1.00 84.50 80 ARG A CA 1
ATOM 615 C C . ARG A 1 80 ? -4.584 11.378 13.954 1.00 84.50 80 ARG A C 1
ATOM 617 O O . ARG A 1 80 ? -5.799 11.220 13.892 1.00 84.50 80 ARG A O 1
ATOM 624 N N . TYR A 1 81 ? -3.761 10.792 13.088 1.00 87.12 81 TYR A N 1
ATOM 625 C CA . TYR A 1 81 ? -4.245 9.904 12.042 1.00 87.12 81 TYR A CA 1
ATOM 626 C C . TYR A 1 81 ? -4.789 8.582 12.608 1.00 87.12 81 TYR A C 1
ATOM 628 O O . TYR A 1 81 ? -4.045 7.790 13.181 1.00 87.12 81 TYR A O 1
ATOM 636 N N . ASP A 1 82 ? -6.075 8.327 12.358 1.00 85.94 82 ASP A N 1
ATOM 637 C CA . ASP A 1 82 ? -6.784 7.074 12.660 1.00 85.94 82 ASP A CA 1
ATOM 638 C C . ASP A 1 82 ? -7.560 6.542 11.431 1.00 85.94 82 ASP A C 1
ATOM 640 O O . ASP A 1 82 ? -8.668 6.007 11.511 1.00 85.94 82 ASP A O 1
ATOM 644 N N . GLY A 1 83 ? -6.998 6.778 10.243 1.00 87.88 83 GLY A N 1
ATOM 645 C CA . GLY A 1 83 ? -7.631 6.418 8.976 1.00 87.88 83 GLY A CA 1
ATOM 646 C C . GLY A 1 83 ? -7.478 4.941 8.610 1.00 87.88 83 GLY A C 1
ATOM 647 O O . GLY A 1 83 ? -6.911 4.146 9.358 1.00 87.88 83 GLY A O 1
ATOM 648 N N . ILE A 1 84 ? -7.943 4.577 7.416 1.00 87.88 84 ILE A N 1
ATOM 649 C CA . ILE A 1 84 ? -8.019 3.196 6.914 1.00 87.88 84 ILE A CA 1
ATOM 650 C C . ILE A 1 84 ? -6.658 2.477 6.845 1.00 87.88 84 ILE A C 1
ATOM 652 O O . ILE A 1 84 ? -6.610 1.250 6.879 1.00 87.88 84 ILE A O 1
ATOM 656 N N . LEU A 1 85 ? -5.546 3.225 6.782 1.00 88.81 85 LEU A N 1
ATOM 657 C CA . LEU A 1 85 ? -4.178 2.685 6.792 1.00 88.81 85 LEU A CA 1
ATOM 658 C C . LEU A 1 85 ? -3.522 2.707 8.178 1.00 88.81 85 LEU A C 1
ATOM 660 O O . LEU A 1 85 ? -2.319 2.475 8.284 1.00 88.81 85 LEU A O 1
ATOM 664 N N . ALA A 1 86 ? -4.250 3.034 9.246 1.00 87.81 86 ALA A N 1
ATOM 665 C CA . ALA A 1 86 ? -3.706 2.945 10.596 1.00 87.81 86 ALA A CA 1
ATOM 666 C C . ALA A 1 86 ? -3.468 1.470 10.945 1.00 87.81 86 ALA A C 1
ATOM 668 O O . ALA A 1 86 ? -4.362 0.642 10.763 1.00 87.81 86 ALA A O 1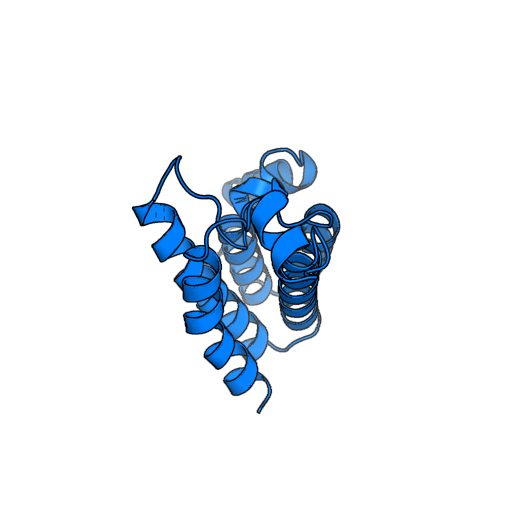
ATOM 669 N N . LYS A 1 87 ? -2.291 1.129 11.494 1.00 87.94 87 LYS A N 1
ATOM 670 C CA . LYS A 1 87 ? -1.924 -0.268 11.806 1.00 87.94 87 LYS A CA 1
ATOM 671 C C . LYS A 1 87 ? -3.004 -1.005 12.607 1.00 87.94 87 LYS A C 1
ATOM 673 O O . LYS A 1 87 ? -3.330 -2.147 12.307 1.00 87.94 87 LYS A O 1
ATOM 678 N N . LYS A 1 88 ? -3.633 -0.327 13.574 1.00 84.75 88 LYS A N 1
ATOM 679 C CA . LYS A 1 88 ? -4.708 -0.890 14.413 1.00 84.75 88 LYS A CA 1
ATOM 680 C C . LYS A 1 88 ? -6.010 -1.233 13.665 1.00 84.75 88 LYS A C 1
ATOM 682 O O . LYS A 1 88 ? -6.834 -1.961 14.209 1.00 84.75 88 LYS A O 1
ATOM 687 N N . ARG A 1 89 ? -6.209 -0.716 12.446 1.00 84.50 89 ARG A N 1
ATOM 688 C CA . ARG A 1 89 ? -7.371 -1.002 11.583 1.00 84.50 89 ARG A CA 1
ATOM 689 C C . ARG A 1 89 ? -7.081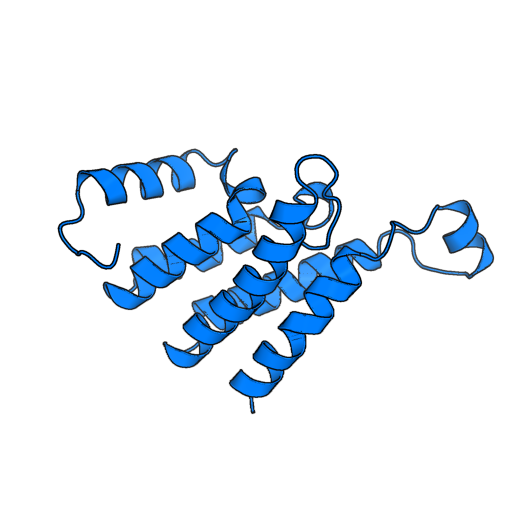 -2.075 10.529 1.00 84.50 89 ARG A C 1
ATOM 691 O O . ARG A 1 89 ? -8.009 -2.520 9.865 1.00 84.50 89 ARG A O 1
ATOM 698 N N . VAL A 1 90 ? -5.829 -2.531 10.411 1.00 89.00 90 VAL A N 1
ATOM 699 C CA . VAL A 1 90 ? -5.400 -3.556 9.446 1.00 89.00 90 VAL A CA 1
ATOM 700 C C . VAL A 1 90 ? -4.717 -4.716 10.188 1.00 89.00 90 VAL A C 1
ATOM 702 O O . VAL A 1 90 ? -3.489 -4.742 10.320 1.00 89.00 90 VAL A O 1
ATOM 705 N N . PRO A 1 91 ? -5.488 -5.701 10.692 1.00 88.69 91 PRO A N 1
ATOM 706 C CA . PRO A 1 91 ? -4.938 -6.842 11.425 1.00 88.69 91 PRO A CA 1
ATOM 707 C C . PRO A 1 91 ? -3.869 -7.605 10.633 1.00 88.69 91 PRO A C 1
ATOM 709 O O . PRO A 1 91 ? -2.817 -7.925 11.181 1.00 88.69 91 PRO A O 1
ATOM 712 N N . ASN A 1 92 ? -4.067 -7.792 9.323 1.00 91.69 92 ASN A N 1
ATOM 713 C CA . ASN A 1 92 ? -3.161 -8.562 8.465 1.00 91.69 92 ASN A CA 1
ATOM 714 C C . ASN A 1 92 ? -2.081 -7.696 7.793 1.00 91.69 92 ASN A C 1
ATOM 716 O O . ASN A 1 92 ? -1.632 -7.998 6.687 1.00 91.69 92 ASN A O 1
ATOM 720 N N . HIS A 1 93 ? -1.641 -6.617 8.443 1.00 92.62 93 HIS A N 1
ATOM 721 C CA . HIS A 1 93 ? -0.617 -5.714 7.905 1.00 92.62 93 HIS A CA 1
ATOM 722 C C . HIS A 1 93 ? 0.698 -6.431 7.542 1.00 92.62 93 HIS A C 1
ATOM 724 O O . HIS A 1 93 ? 1.359 -6.040 6.584 1.00 92.62 93 HIS A O 1
ATOM 730 N N . MET A 1 94 ? 1.058 -7.512 8.243 1.00 93.88 94 MET A N 1
ATOM 731 C CA . MET A 1 94 ? 2.237 -8.320 7.902 1.00 93.88 94 MET A CA 1
ATOM 732 C C . MET A 1 94 ? 2.084 -9.058 6.568 1.00 93.88 94 MET A C 1
ATOM 734 O O . MET A 1 94 ? 3.023 -9.100 5.779 1.00 93.88 94 MET A O 1
ATOM 738 N N . GLU A 1 95 ? 0.894 -9.580 6.274 1.00 95.81 95 GLU A N 1
ATOM 739 C CA . GLU A 1 95 ? 0.615 -10.237 4.993 1.00 95.81 95 GLU A CA 1
ATOM 740 C C . GLU A 1 95 ? 0.618 -9.226 3.838 1.00 95.81 95 GLU A C 1
ATOM 742 O O . GLU A 1 95 ? 1.116 -9.522 2.753 1.00 95.81 95 GLU A O 1
ATOM 747 N N . VAL A 1 96 ? 0.144 -7.998 4.086 1.00 96.19 96 VAL A N 1
ATOM 748 C CA . VAL A 1 96 ? 0.278 -6.880 3.138 1.00 96.19 96 VAL A CA 1
ATOM 749 C C . VAL A 1 96 ? 1.754 -6.649 2.814 1.00 96.19 96 VAL A C 1
ATOM 751 O O . VAL A 1 96 ? 2.127 -6.686 1.644 1.00 96.19 96 VAL A O 1
ATOM 754 N N . LEU A 1 97 ? 2.606 -6.476 3.830 1.00 96.44 97 LEU A N 1
ATOM 755 C CA . LEU A 1 97 ? 4.044 -6.261 3.633 1.00 96.44 97 LEU A CA 1
ATOM 756 C C . LEU A 1 97 ? 4.710 -7.424 2.894 1.00 96.44 97 LEU A C 1
ATOM 758 O O . LEU A 1 97 ? 5.499 -7.181 1.982 1.00 96.44 97 LEU A O 1
ATOM 762 N N . ARG A 1 98 ? 4.354 -8.671 3.223 1.00 96.81 98 ARG A N 1
ATOM 763 C CA . ARG A 1 98 ? 4.8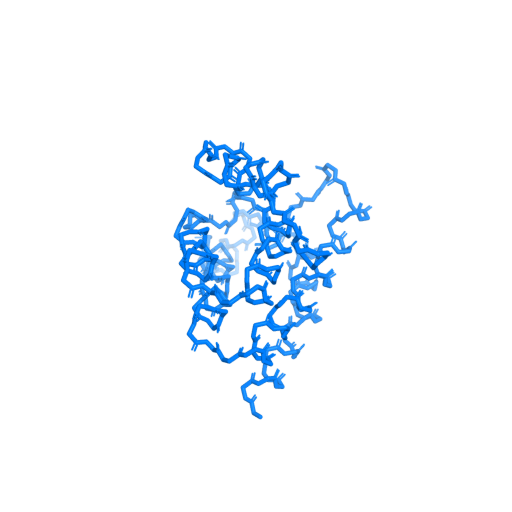74 -9.867 2.549 1.00 96.81 98 ARG A CA 1
ATOM 764 C C . ARG A 1 98 ? 4.581 -9.843 1.046 1.00 96.81 98 ARG A C 1
ATOM 766 O O . ARG A 1 98 ? 5.473 -10.112 0.247 1.00 96.81 98 ARG A O 1
ATOM 773 N N . ARG A 1 99 ? 3.359 -9.481 0.642 1.00 97.88 99 ARG A N 1
ATOM 774 C CA . ARG A 1 99 ? 2.962 -9.388 -0.779 1.00 97.88 99 ARG A CA 1
ATOM 775 C C . ARG A 1 99 ? 3.718 -8.294 -1.529 1.00 97.88 99 ARG A C 1
ATOM 777 O O . ARG A 1 99 ? 4.118 -8.507 -2.670 1.00 97.88 99 ARG A O 1
ATOM 784 N N . ILE A 1 100 ? 3.955 -7.145 -0.892 1.00 97.75 100 ILE A N 1
ATOM 785 C CA . ILE A 1 100 ? 4.761 -6.069 -1.491 1.00 97.75 100 ILE A CA 1
ATOM 786 C C . ILE A 1 100 ? 6.230 -6.490 -1.600 1.00 97.75 100 ILE A C 1
ATOM 788 O O . ILE A 1 100 ? 6.851 -6.274 -2.639 1.00 97.75 100 ILE A O 1
ATOM 792 N N . LYS A 1 101 ? 6.764 -7.162 -0.575 1.00 97.12 101 LYS A N 1
ATOM 793 C CA . LYS A 1 101 ? 8.124 -7.709 -0.581 1.00 97.12 101 LYS A CA 1
ATOM 794 C C . LYS A 1 101 ? 8.348 -8.702 -1.720 1.00 97.12 101 LYS A C 1
ATOM 796 O O . LYS A 1 101 ? 9.377 -8.625 -2.370 1.00 97.12 101 LYS A O 1
ATOM 801 N N . VAL A 1 102 ? 7.378 -9.558 -2.047 1.00 98.00 102 VAL A N 1
ATOM 802 C CA . VAL A 1 102 ? 7.490 -10.463 -3.210 1.00 98.00 102 VAL A CA 1
ATOM 803 C C . VAL A 1 102 ? 7.759 -9.698 -4.513 1.00 98.00 102 VAL A C 1
ATOM 805 O O . VAL A 1 102 ? 8.524 -10.177 -5.348 1.00 98.00 102 VAL A O 1
ATOM 808 N N . VAL A 1 103 ? 7.161 -8.514 -4.690 1.00 98.06 103 VAL A N 1
ATOM 809 C CA . VAL A 1 103 ? 7.423 -7.655 -5.859 1.00 98.06 103 VAL A CA 1
ATOM 810 C C . VAL A 1 103 ? 8.822 -7.062 -5.815 1.00 98.06 103 VAL A C 1
ATOM 812 O O . VAL A 1 103 ? 9.455 -6.953 -6.857 1.00 98.06 103 VAL A O 1
ATOM 815 N N . PHE A 1 104 ? 9.306 -6.692 -4.632 1.00 97.50 104 PHE A N 1
ATOM 816 C CA . PHE A 1 104 ? 10.675 -6.223 -4.464 1.00 97.50 104 PHE A CA 1
ATOM 817 C C . PHE A 1 104 ? 11.692 -7.338 -4.769 1.00 97.50 104 PHE A C 1
ATOM 819 O O . PHE A 1 104 ? 12.568 -7.169 -5.605 1.00 97.50 104 PHE A O 1
ATOM 826 N N . ASP A 1 105 ? 11.530 -8.516 -4.170 1.00 96.88 105 ASP A N 1
ATOM 827 C CA . ASP A 1 105 ? 12.495 -9.615 -4.290 1.00 96.88 105 ASP A CA 1
ATOM 828 C C . ASP A 1 105 ? 12.598 -10.164 -5.726 1.00 96.88 105 ASP A C 1
ATOM 830 O O . ASP A 1 105 ? 13.647 -10.660 -6.131 1.00 96.88 105 ASP A O 1
ATOM 834 N N . LYS A 1 106 ? 11.501 -10.117 -6.495 1.00 96.50 106 LYS A N 1
ATOM 835 C CA . LYS A 1 106 ? 11.406 -10.731 -7.835 1.00 96.50 106 LYS A CA 1
ATOM 836 C C . LYS A 1 106 ? 11.291 -9.724 -8.979 1.00 96.50 106 LYS A C 1
ATOM 838 O O . LYS A 1 106 ? 11.213 -10.126 -10.138 1.00 96.50 106 LYS A O 1
ATOM 843 N N . GLY A 1 107 ? 11.186 -8.438 -8.661 1.00 95.25 107 GLY A N 1
ATOM 844 C CA . GLY A 1 107 ? 10.903 -7.384 -9.624 1.00 95.25 107 GLY A CA 1
ATOM 845 C C . GLY A 1 107 ? 12.128 -6.935 -10.412 1.00 95.25 107 GLY A C 1
ATOM 846 O O . GLY A 1 107 ? 13.269 -7.022 -9.950 1.00 95.25 107 GLY A O 1
ATOM 847 N N . ASP A 1 108 ? 11.865 -6.374 -11.591 1.00 95.56 108 ASP A N 1
ATOM 848 C CA . ASP A 1 108 ? 12.820 -5.497 -12.262 1.00 95.56 108 ASP A CA 1
ATOM 849 C C . ASP A 1 108 ? 12.997 -4.185 -11.479 1.00 95.56 108 ASP A C 1
ATOM 851 O O . ASP A 1 108 ? 12.215 -3.878 -10.579 1.00 95.56 108 ASP A O 1
ATOM 855 N N . VAL A 1 109 ? 14.015 -3.399 -11.839 1.00 95.62 109 VAL A N 1
ATOM 856 C CA . VAL A 1 109 ? 14.372 -2.133 -11.164 1.00 95.62 109 VAL A CA 1
ATOM 857 C C . VAL A 1 109 ? 13.150 -1.234 -10.940 1.00 95.62 109 VAL A C 1
ATOM 859 O O . VAL A 1 109 ? 12.926 -0.706 -9.855 1.00 95.62 109 VAL A O 1
ATOM 862 N N . GLU A 1 110 ? 12.299 -1.100 -11.956 1.00 96.00 110 GLU A N 1
ATOM 863 C CA . GLU A 1 110 ? 11.090 -0.285 -11.869 1.00 96.00 110 GLU A CA 1
ATOM 864 C C . GLU A 1 110 ? 10.068 -0.859 -10.874 1.00 96.00 110 GLU A C 1
ATOM 866 O O . GLU A 1 110 ? 9.517 -0.125 -10.052 1.00 96.00 110 GLU A O 1
ATOM 871 N N . SER A 1 111 ? 9.822 -2.171 -10.903 1.00 97.31 111 SER A N 1
ATOM 872 C CA . SER A 1 111 ? 8.910 -2.825 -9.958 1.00 97.31 111 SER A CA 1
ATOM 873 C C . SER A 1 111 ? 9.421 -2.745 -8.519 1.00 97.31 111 SER A C 1
ATOM 875 O O . SER A 1 111 ? 8.618 -2.543 -7.603 1.00 97.31 111 SER A O 1
ATOM 877 N N . ARG A 1 112 ? 10.738 -2.852 -8.311 1.00 97.25 112 ARG A N 1
ATOM 878 C CA . ARG A 1 112 ? 11.375 -2.694 -6.997 1.00 97.25 112 ARG A CA 1
ATOM 879 C C . ARG A 1 112 ? 11.261 -1.266 -6.481 1.00 97.25 112 ARG A C 1
ATOM 881 O O . ARG A 1 112 ? 10.799 -1.073 -5.356 1.00 97.25 112 ARG A O 1
ATOM 888 N N . ALA A 1 113 ? 11.532 -0.270 -7.323 1.00 97.00 113 ALA A N 1
ATOM 889 C CA . ALA A 1 113 ? 11.312 1.140 -7.002 1.00 97.00 113 ALA A CA 1
ATOM 890 C C . ALA A 1 113 ? 9.849 1.423 -6.610 1.00 97.00 113 ALA A C 1
ATOM 892 O O . ALA A 1 113 ? 9.563 2.097 -5.616 1.00 97.00 113 ALA A O 1
ATOM 893 N N . LEU A 1 114 ? 8.882 0.865 -7.350 1.00 98.25 114 LEU A N 1
ATOM 894 C CA . LEU A 1 114 ? 7.464 0.963 -6.993 1.00 98.25 114 LEU A CA 1
ATOM 895 C C . LEU A 1 114 ? 7.174 0.300 -5.637 1.00 98.25 114 LEU A C 1
ATOM 897 O O . LEU A 1 114 ? 6.428 0.869 -4.837 1.00 98.25 114 LEU A O 1
ATOM 901 N N . ALA A 1 115 ? 7.766 -0.865 -5.358 1.00 98.06 115 ALA A N 1
ATOM 902 C CA . ALA A 1 115 ? 7.583 -1.578 -4.096 1.00 98.06 115 ALA A CA 1
ATOM 903 C C . ALA A 1 115 ? 8.117 -0.774 -2.900 1.00 98.06 115 ALA A C 1
ATOM 905 O O . ALA A 1 115 ? 7.395 -0.620 -1.914 1.00 98.06 115 ALA A O 1
ATOM 906 N N . LEU A 1 116 ? 9.303 -0.164 -3.010 1.00 97.12 116 LEU A N 1
ATOM 907 C CA . LEU A 1 116 ? 9.862 0.730 -1.985 1.00 97.12 116 LEU A CA 1
ATOM 908 C C . LEU A 1 116 ? 8.922 1.904 -1.681 1.00 97.12 116 LEU A C 1
ATOM 910 O O . LEU A 1 116 ? 8.645 2.220 -0.521 1.00 97.12 116 LEU A O 1
ATOM 914 N N . ARG A 1 117 ? 8.348 2.524 -2.719 1.00 97.06 117 ARG A N 1
ATOM 915 C CA . ARG A 1 117 ? 7.394 3.635 -2.555 1.00 97.06 117 ARG A CA 1
ATOM 916 C C . ARG A 1 117 ? 6.092 3.192 -1.885 1.00 97.06 117 ARG A C 1
ATOM 918 O O . ARG A 1 117 ? 5.538 3.941 -1.075 1.00 97.06 117 ARG A O 1
ATOM 925 N N . 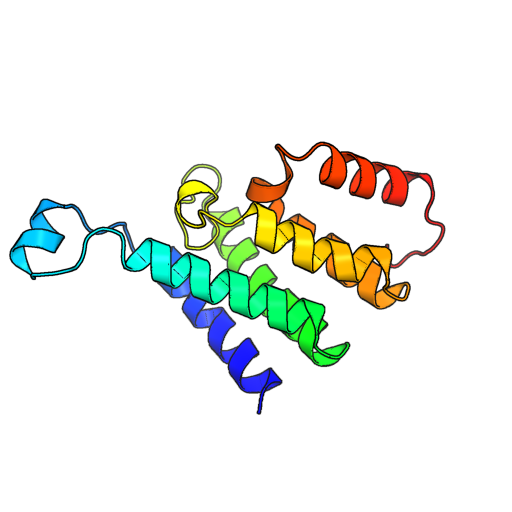VAL A 1 118 ? 5.609 1.984 -2.181 1.00 97.38 118 VAL A N 1
ATOM 926 C CA . VAL A 1 118 ? 4.448 1.394 -1.496 1.00 97.38 118 VAL A CA 1
ATOM 927 C C . VAL A 1 118 ? 4.771 1.077 -0.033 1.00 97.38 118 VAL A C 1
ATOM 929 O O . VAL A 1 118 ? 3.974 1.416 0.842 1.00 97.38 118 VAL A O 1
ATOM 932 N N . ILE A 1 119 ? 5.951 0.521 0.262 1.00 95.75 119 ILE A N 1
ATOM 933 C CA . ILE A 1 119 ? 6.430 0.315 1.640 1.00 95.75 119 ILE A CA 1
ATOM 934 C C . ILE A 1 119 ? 6.453 1.647 2.400 1.00 95.75 119 ILE A C 1
ATOM 936 O O . ILE A 1 119 ? 5.974 1.712 3.530 1.00 95.75 119 ILE A O 1
ATOM 940 N N . GLY A 1 120 ? 6.900 2.735 1.765 1.00 93.88 120 GLY A N 1
ATOM 941 C CA . GLY A 1 120 ? 6.851 4.080 2.344 1.00 93.88 120 GLY A CA 1
ATOM 942 C C . GLY A 1 120 ? 5.432 4.559 2.684 1.00 93.88 120 GLY A C 1
ATOM 943 O O . GLY A 1 120 ? 5.225 5.203 3.715 1.00 93.88 120 GLY A O 1
ATOM 944 N N . CYS A 1 121 ? 4.426 4.207 1.875 1.00 94.12 121 CYS A N 1
ATOM 945 C CA . CYS A 1 121 ? 3.018 4.482 2.197 1.00 94.12 121 CYS A CA 1
ATOM 946 C C . CYS A 1 121 ? 2.549 3.683 3.430 1.00 94.12 121 CYS A C 1
ATOM 948 O O . CYS A 1 121 ? 1.776 4.189 4.247 1.00 94.12 121 CYS A O 1
ATOM 950 N N . PHE A 1 122 ? 3.074 2.467 3.599 1.00 93.31 122 PHE A N 1
ATOM 951 C CA . PHE A 1 122 ? 2.819 1.565 4.724 1.00 93.31 122 PHE A CA 1
ATOM 952 C C . PHE A 1 122 ? 3.881 1.633 5.833 1.00 93.31 122 PHE A C 1
ATOM 954 O O . PHE A 1 122 ? 4.037 0.679 6.594 1.00 93.31 122 PHE A O 1
ATOM 961 N N . ALA A 1 123 ? 4.584 2.760 5.994 1.00 90.81 123 ALA A N 1
ATOM 962 C CA . ALA A 1 123 ? 5.669 2.881 6.975 1.00 90.81 123 ALA A CA 1
ATOM 963 C C . ALA A 1 123 ? 5.250 2.513 8.416 1.00 90.81 123 ALA A C 1
ATOM 965 O O . ALA A 1 123 ? 6.048 1.977 9.177 1.00 90.81 123 ALA A O 1
ATOM 966 N N . ASP A 1 124 ? 3.981 2.734 8.784 1.00 89.19 124 ASP A N 1
ATOM 967 C CA . ASP A 1 124 ? 3.459 2.351 10.108 1.00 89.19 124 ASP A CA 1
ATOM 968 C C . ASP A 1 124 ? 3.363 0.836 10.310 1.00 89.19 124 ASP A C 1
ATOM 970 O O . ASP A 1 124 ? 3.450 0.358 11.436 1.00 89.19 124 ASP A O 1
ATOM 974 N N . PHE A 1 125 ? 3.186 0.083 9.223 1.00 91.31 125 PHE A N 1
ATOM 975 C CA . PHE A 1 125 ? 3.182 -1.376 9.246 1.00 91.31 125 PHE A CA 1
ATOM 976 C C . PHE A 1 125 ? 4.620 -1.889 9.326 1.00 91.31 125 PHE A C 1
ATOM 978 O O . PHE A 1 125 ? 4.916 -2.789 10.106 1.00 91.31 125 PHE A O 1
ATOM 985 N N . GLY A 1 126 ? 5.509 -1.307 8.512 1.00 86.69 126 GLY A N 1
ATOM 986 C CA . GLY A 1 126 ? 6.882 -1.778 8.332 1.00 86.69 126 GLY A CA 1
ATOM 987 C C . GLY A 1 126 ? 7.840 -1.426 9.468 1.00 86.69 126 GLY A C 1
ATOM 988 O O . GLY A 1 126 ? 8.836 -2.123 9.635 1.00 86.69 126 GLY A O 1
ATOM 989 N N . LYS A 1 127 ? 7.550 -0.391 10.273 1.00 85.81 127 LYS A N 1
ATOM 990 C CA . LYS A 1 127 ? 8.479 0.114 11.302 1.00 85.81 127 LYS A CA 1
ATOM 991 C C . LYS A 1 127 ? 8.927 -0.940 12.316 1.00 85.81 127 LYS A C 1
ATOM 993 O O . LYS A 1 127 ? 10.050 -0.851 12.802 1.00 85.81 127 LYS A O 1
ATOM 998 N N . ASP A 1 128 ? 8.102 -1.952 12.585 1.00 85.62 128 ASP A N 1
ATOM 999 C CA . ASP A 1 128 ? 8.409 -3.014 13.550 1.00 85.62 128 ASP A CA 1
ATOM 1000 C C . ASP A 1 128 ? 9.059 -4.249 12.894 1.00 85.62 128 ASP A C 1
ATOM 1002 O O . ASP A 1 128 ? 9.663 -5.064 13.588 1.00 85.62 128 ASP A O 1
ATOM 1006 N N . SER A 1 129 ? 9.035 -4.361 11.561 1.00 92.06 129 SER A N 1
ATOM 1007 C CA . SER A 1 129 ? 9.638 -5.480 10.828 1.00 92.06 129 SER A CA 1
ATOM 1008 C C . SER A 1 129 ? 11.122 -5.236 10.550 1.00 92.06 129 SER A C 1
ATOM 1010 O O . SER A 1 129 ? 11.484 -4.395 9.726 1.00 92.06 129 SER A O 1
ATOM 1012 N N . ALA A 1 130 ? 11.996 -5.998 11.215 1.00 93.81 130 ALA A N 1
ATOM 1013 C CA . ALA A 1 130 ? 13.441 -5.940 10.981 1.00 93.81 130 ALA A CA 1
ATOM 1014 C C . ALA A 1 130 ? 13.810 -6.263 9.526 1.00 93.81 130 ALA A C 1
ATOM 1016 O O . ALA A 1 130 ? 14.668 -5.594 8.962 1.00 93.81 130 ALA A O 1
ATOM 1017 N N . GLU A 1 131 ? 13.115 -7.220 8.910 1.00 94.25 131 GLU A N 1
ATOM 1018 C CA . GLU A 1 131 ? 13.309 -7.603 7.509 1.00 94.25 131 GLU A CA 1
ATOM 1019 C C . GLU A 1 131 ? 13.031 -6.432 6.556 1.00 94.25 131 GLU A C 1
ATOM 1021 O O . GLU A 1 131 ? 13.841 -6.140 5.680 1.00 94.25 131 GLU A O 1
ATOM 1026 N N . ILE A 1 132 ? 11.919 -5.714 6.754 1.00 95.00 132 ILE A N 1
ATOM 1027 C CA . ILE A 1 132 ? 11.575 -4.551 5.923 1.00 95.00 132 ILE A CA 1
ATOM 1028 C C . ILE A 1 132 ? 12.563 -3.405 6.154 1.00 95.00 132 ILE A C 1
ATOM 1030 O O . ILE A 1 132 ? 12.985 -2.762 5.195 1.00 95.00 132 ILE A O 1
ATOM 1034 N N . ARG A 1 133 ? 12.965 -3.153 7.408 1.00 94.06 133 ARG A N 1
ATOM 1035 C CA . ARG A 1 133 ? 13.974 -2.125 7.709 1.00 94.06 133 ARG A CA 1
ATOM 1036 C C . ARG A 1 133 ? 15.312 -2.441 7.043 1.00 94.06 133 ARG A C 1
ATOM 1038 O O . ARG A 1 133 ? 15.893 -1.552 6.431 1.00 94.06 133 ARG A O 1
ATOM 1045 N N . TYR A 1 134 ? 15.769 -3.689 7.140 1.00 94.62 134 TYR A N 1
ATOM 1046 C CA . TYR A 1 134 ? 17.006 -4.141 6.512 1.00 94.62 134 TYR A CA 1
ATOM 1047 C C . TYR A 1 134 ? 16.943 -3.990 4.990 1.00 94.62 134 TYR A C 1
ATOM 1049 O O . TYR A 1 134 ? 17.818 -3.354 4.423 1.00 94.62 134 TYR A O 1
ATOM 1057 N N . MET A 1 135 ? 15.863 -4.453 4.348 1.00 94.56 135 MET A N 1
ATOM 1058 C CA . MET A 1 135 ? 15.654 -4.290 2.904 1.00 94.56 135 MET A CA 1
ATOM 1059 C C . MET A 1 135 ? 15.800 -2.830 2.455 1.00 94.56 135 MET A C 1
ATOM 1061 O O . MET A 1 135 ? 16.523 -2.549 1.501 1.00 94.56 135 MET A O 1
ATOM 1065 N N . VAL A 1 136 ? 15.124 -1.898 3.136 1.00 93.81 136 VAL A N 1
ATOM 1066 C CA . VAL A 1 136 ? 15.177 -0.472 2.781 1.00 93.81 136 VAL A CA 1
ATOM 1067 C C . VAL A 1 136 ? 16.596 0.078 2.938 1.00 93.81 136 VAL A C 1
ATOM 1069 O O . VAL A 1 136 ? 17.084 0.753 2.039 1.00 93.81 136 VAL A O 1
ATOM 1072 N N . VAL A 1 137 ? 17.271 -0.224 4.052 1.00 93.88 137 VAL A N 1
ATOM 1073 C CA . VAL A 1 137 ? 18.637 0.258 4.312 1.00 93.88 137 VAL A CA 1
ATOM 1074 C C . VAL A 1 137 ? 19.640 -0.330 3.321 1.00 93.88 137 VAL A C 1
ATOM 1076 O O . VAL A 1 137 ? 20.411 0.428 2.744 1.00 93.88 137 VAL A O 1
ATOM 1079 N N . SER A 1 138 ? 19.611 -1.640 3.075 1.00 93.62 138 SER A N 1
ATOM 1080 C CA . SER A 1 138 ? 20.486 -2.284 2.089 1.00 93.62 138 SER A CA 1
ATOM 1081 C C . SER A 1 138 ? 20.286 -1.694 0.700 1.00 93.62 138 SER A C 1
ATOM 1083 O O . SER A 1 138 ? 21.261 -1.363 0.039 1.00 93.62 138 SER A O 1
ATOM 1085 N N . THR A 1 139 ? 19.039 -1.452 0.284 1.00 93.88 139 THR A N 1
ATOM 1086 C CA . THR A 1 139 ? 18.775 -0.838 -1.028 1.00 93.88 139 THR A CA 1
ATOM 1087 C C . THR A 1 139 ? 19.378 0.562 -1.135 1.00 93.88 139 THR A C 1
ATOM 1089 O O . THR A 1 139 ? 20.015 0.870 -2.136 1.00 93.88 139 THR A O 1
ATOM 1092 N N . LEU A 1 140 ? 19.244 1.382 -0.087 1.00 91.56 140 LEU A N 1
ATOM 1093 C CA . LEU A 1 140 ? 19.820 2.731 -0.041 1.00 91.56 140 LEU A CA 1
ATOM 1094 C C . LEU A 1 140 ? 21.356 2.745 -0.080 1.00 91.56 140 LEU A C 1
ATOM 1096 O O . LEU A 1 140 ? 21.938 3.735 -0.515 1.00 91.56 140 LEU A O 1
ATOM 1100 N N . LEU A 1 141 ? 22.010 1.695 0.422 1.00 92.19 141 LEU A N 1
ATOM 1101 C CA . LEU A 1 141 ? 23.471 1.609 0.494 1.00 92.19 141 LEU A CA 1
ATOM 1102 C C . LEU A 1 141 ? 24.092 0.931 -0.731 1.00 92.19 141 LEU A C 1
ATOM 1104 O O . LEU A 1 141 ? 25.216 1.260 -1.103 1.00 92.19 141 LEU A O 1
ATOM 1108 N N . GLU A 1 142 ? 23.390 -0.032 -1.325 1.00 90.44 142 GLU A N 1
ATOM 1109 C CA . GLU A 1 142 ? 23.953 -0.959 -2.310 1.00 90.44 142 GLU A CA 1
ATOM 1110 C C . GLU A 1 142 ? 23.421 -0.727 -3.732 1.00 90.44 142 GLU A C 1
ATOM 1112 O O . GLU A 1 142 ? 24.088 -1.113 -4.695 1.00 90.44 142 GLU A O 1
ATOM 1117 N N . SER A 1 143 ? 22.245 -0.107 -3.903 1.00 88.12 143 SER A N 1
ATOM 1118 C CA . SER A 1 143 ? 21.683 0.108 -5.242 1.00 88.12 143 SER A CA 1
ATOM 1119 C C . SER A 1 143 ? 22.381 1.254 -5.973 1.00 88.12 143 SER A C 1
ATOM 1121 O O . SER A 1 143 ? 22.597 2.338 -5.437 1.00 88.12 143 SER A O 1
ATOM 1123 N N . SER A 1 144 ? 22.709 1.018 -7.245 1.00 86.31 144 SER A N 1
ATOM 1124 C CA . SER A 1 144 ? 23.247 2.025 -8.168 1.00 86.31 144 SER A CA 1
ATOM 1125 C C . SER A 1 144 ? 22.180 2.613 -9.100 1.00 86.31 144 SER A C 1
ATOM 1127 O O . SER A 1 144 ? 22.483 3.445 -9.959 1.00 86.31 144 SER A O 1
ATOM 1129 N N . HIS A 1 145 ? 20.922 2.185 -8.964 1.00 86.81 145 HIS A N 1
ATOM 1130 C CA . HIS A 1 145 ? 19.834 2.611 -9.833 1.00 86.81 145 HIS A CA 1
ATOM 1131 C C . HIS A 1 145 ? 19.129 3.846 -9.272 1.00 86.81 145 HIS A C 1
ATOM 1133 O O . HIS A 1 145 ? 18.451 3.757 -8.266 1.00 86.81 145 HIS A O 1
ATOM 1139 N N . VAL A 1 146 ? 19.166 4.970 -9.997 1.00 81.19 146 VAL A N 1
ATOM 1140 C CA . VAL A 1 146 ? 18.547 6.260 -9.596 1.00 81.19 146 VAL A CA 1
ATOM 1141 C C . VAL A 1 146 ? 17.045 6.171 -9.259 1.00 81.19 146 VAL A C 1
ATOM 1143 O O . VAL A 1 146 ? 16.498 7.058 -8.608 1.00 81.19 146 VAL A O 1
ATOM 1146 N N . MET A 1 147 ? 16.348 5.139 -9.745 1.00 77.69 147 MET A N 1
ATOM 1147 C CA . MET A 1 147 ? 14.924 4.931 -9.464 1.00 77.69 147 MET A CA 1
ATOM 1148 C C . MET A 1 147 ? 14.649 4.324 -8.081 1.00 77.69 147 MET A C 1
ATOM 1150 O O . MET A 1 147 ? 13.542 4.515 -7.571 1.00 77.69 147 MET A O 1
ATOM 1154 N N . GLU A 1 148 ? 15.599 3.566 -7.533 1.00 73.44 148 GLU A N 1
ATOM 1155 C CA . GLU A 1 148 ? 15.526 2.899 -6.225 1.00 73.44 148 GLU A CA 1
ATOM 1156 C C . GLU A 1 148 ? 16.154 3.775 -5.138 1.00 73.44 148 GLU A C 1
ATOM 1158 O O . GLU A 1 148 ? 15.553 3.821 -4.039 1.00 73.44 148 GLU A O 1
#